Protein AF-A0A6I5CPQ9-F1 (afdb_monomer)

Structure (mmCIF, N/CA/C/O backbone):
data_AF-A0A6I5CPQ9-F1
#
_entry.id   AF-A0A6I5CPQ9-F1
#
loop_
_atom_site.group_PDB
_atom_site.id
_atom_site.type_symbol
_atom_site.label_atom_id
_atom_site.label_alt_id
_atom_site.label_comp_id
_atom_site.label_asym_id
_atom_site.label_entity_id
_atom_site.label_seq_id
_atom_site.pdbx_PDB_ins_code
_atom_site.Cartn_x
_atom_site.Cartn_y
_atom_site.Cartn_z
_atom_site.occupancy
_atom_site.B_iso_or_equiv
_atom_site.auth_seq_id
_atom_site.auth_comp_id
_atom_site.aut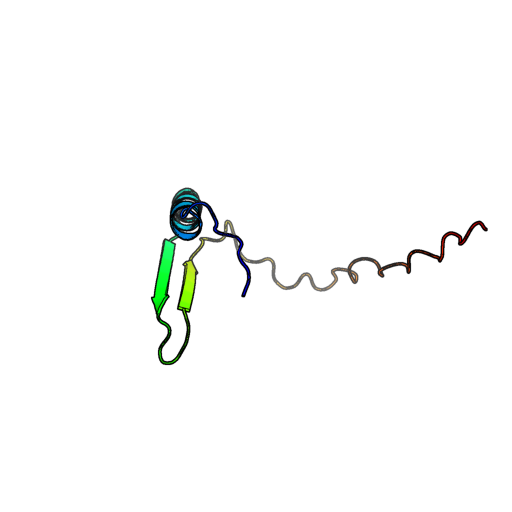h_asym_id
_atom_site.auth_atom_id
_atom_site.pdbx_PDB_model_num
ATOM 1 N N . ALA A 1 1 ? 8.272 6.450 21.463 1.00 42.44 1 ALA A N 1
ATOM 2 C CA . ALA A 1 1 ? 7.585 6.718 20.184 1.00 42.44 1 ALA A CA 1
ATOM 3 C C . ALA A 1 1 ? 8.582 7.412 19.265 1.00 42.44 1 ALA A C 1
ATOM 5 O O . ALA A 1 1 ? 9.183 8.386 19.698 1.00 42.44 1 ALA A O 1
ATOM 6 N N . GLY A 1 2 ? 8.862 6.861 18.081 1.00 46.72 2 GLY A N 1
ATOM 7 C CA . GLY A 1 2 ? 9.849 7.430 17.160 1.00 46.72 2 GLY A CA 1
ATOM 8 C C . GLY A 1 2 ? 9.293 8.671 16.467 1.00 46.72 2 GLY A C 1
ATOM 9 O O . GLY A 1 2 ? 8.460 8.550 15.577 1.00 46.72 2 GLY A O 1
ATOM 10 N N . THR A 1 3 ? 9.741 9.857 16.872 1.00 56.16 3 THR A N 1
ATOM 11 C CA . THR A 1 3 ? 9.322 11.151 16.299 1.00 56.16 3 THR A CA 1
ATOM 12 C C . THR A 1 3 ? 10.160 11.514 15.072 1.00 56.16 3 THR A C 1
ATOM 14 O O . THR A 1 3 ? 10.717 12.601 14.964 1.00 56.16 3 THR A O 1
ATOM 17 N N . GLY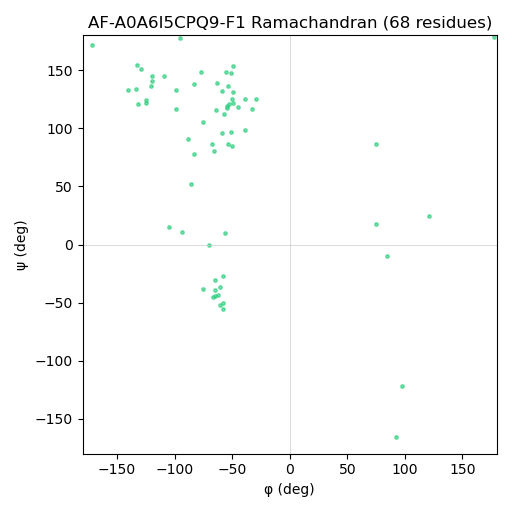 A 1 4 ? 10.260 10.593 14.119 1.00 55.22 4 GLY A N 1
ATOM 18 C CA . GLY A 1 4 ? 10.591 10.963 12.752 1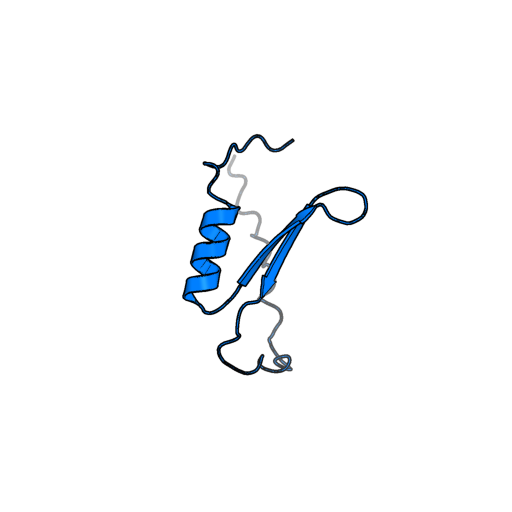.00 55.22 4 GLY A CA 1
ATOM 19 C C . GLY A 1 4 ? 9.279 11.259 12.053 1.00 55.22 4 GLY A C 1
ATOM 20 O O . GLY A 1 4 ? 8.663 10.332 11.534 1.00 55.22 4 GLY A O 1
ATOM 21 N N . ALA A 1 5 ? 8.820 12.512 12.068 1.00 61.31 5 ALA A N 1
ATOM 22 C CA . ALA A 1 5 ? 7.761 12.937 11.161 1.00 61.31 5 ALA A CA 1
ATOM 23 C C . ALA A 1 5 ? 8.337 12.868 9.742 1.00 61.31 5 ALA A C 1
ATOM 25 O O . ALA A 1 5 ? 8.832 13.854 9.201 1.00 61.31 5 ALA A O 1
ATOM 26 N N . GLY A 1 6 ? 8.367 11.661 9.169 1.00 61.00 6 GLY A N 1
ATOM 27 C CA . GLY A 1 6 ? 8.629 11.482 7.753 1.00 61.00 6 GLY A CA 1
ATOM 28 C C . GLY A 1 6 ? 7.676 12.398 6.996 1.00 61.00 6 GLY A C 1
ATOM 29 O O . GLY A 1 6 ? 6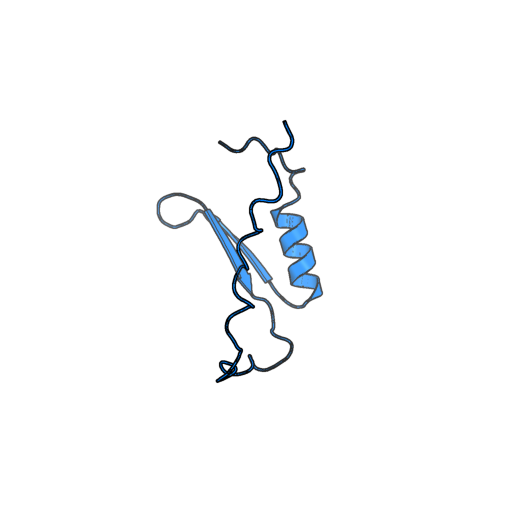.563 12.648 7.454 1.00 61.00 6 GLY A O 1
ATOM 30 N N . SER A 1 7 ? 8.110 12.903 5.852 1.00 75.81 7 SER A N 1
ATOM 31 C CA . SER A 1 7 ? 7.426 13.892 5.007 1.00 75.81 7 SER A CA 1
ATOM 32 C C . SER A 1 7 ? 6.002 13.518 4.538 1.00 75.81 7 SER A C 1
ATOM 34 O O . SER A 1 7 ? 5.447 14.191 3.681 1.00 75.81 7 SER A O 1
ATOM 36 N N . GLY A 1 8 ? 5.401 12.448 5.066 1.00 79.75 8 GLY A N 1
ATOM 37 C CA . GLY A 1 8 ? 4.110 11.890 4.668 1.00 79.75 8 GLY A CA 1
ATOM 38 C C . GLY A 1 8 ? 4.212 10.933 3.481 1.00 79.75 8 GLY A C 1
ATOM 39 O O . GLY A 1 8 ? 3.272 10.200 3.201 1.00 79.75 8 GLY A O 1
ATOM 40 N N . TYR A 1 9 ? 5.372 10.868 2.822 1.00 83.25 9 TYR A N 1
ATOM 41 C CA . TYR A 1 9 ? 5.552 10.136 1.565 1.00 83.25 9 TYR A CA 1
ATOM 42 C C . TYR A 1 9 ? 6.060 8.698 1.725 1.00 83.25 9 TYR A C 1
ATOM 44 O O . TYR A 1 9 ? 6.434 8.074 0.738 1.00 83.25 9 TYR A O 1
ATOM 52 N N . GLY A 1 10 ? 6.086 8.142 2.940 1.00 89.69 10 GLY A N 1
ATOM 53 C CA . GLY A 1 10 ? 6.609 6.789 3.174 1.00 89.69 10 GLY A CA 1
ATOM 54 C C . GLY A 1 10 ? 5.869 5.722 2.359 1.00 89.69 10 GLY A C 1
ATOM 55 O O . GLY A 1 10 ? 6.486 5.006 1.573 1.00 89.69 10 GLY A O 1
ATOM 56 N N . LEU A 1 11 ? 4.541 5.661 2.510 1.00 93.19 11 LEU A N 1
ATOM 57 C CA . LEU A 1 11 ? 3.689 4.696 1.804 1.00 93.19 11 LEU A CA 1
ATOM 58 C C . LEU A 1 11 ? 3.480 5.062 0.333 1.00 93.19 11 LEU A C 1
ATOM 60 O O . LEU A 1 11 ? 3.509 4.177 -0.514 1.00 93.19 11 LEU A O 1
ATOM 64 N N . VAL A 1 12 ? 3.327 6.355 0.025 1.00 94.00 12 VAL A N 1
ATOM 65 C CA . VAL A 1 12 ? 3.187 6.838 -1.360 1.00 94.00 12 VAL A CA 1
ATOM 66 C C . VAL A 1 12 ? 4.431 6.479 -2.168 1.00 94.00 12 VAL A C 1
ATOM 68 O O . VAL A 1 12 ? 4.331 5.792 -3.178 1.00 94.00 12 VAL A O 1
ATOM 71 N N . GLY A 1 13 ? 5.617 6.823 -1.664 1.00 94.38 13 GLY A N 1
ATOM 72 C CA . GLY A 1 13 ? 6.872 6.489 -2.328 1.00 94.38 13 GLY A CA 1
ATOM 73 C C . GLY A 1 13 ? 7.131 4.984 -2.394 1.00 94.38 13 GLY A C 1
ATOM 74 O O . GLY A 1 13 ? 7.775 4.512 -3.328 1.00 94.38 13 GLY A O 1
ATOM 75 N N . LEU A 1 14 ? 6.648 4.205 -1.419 1.00 95.44 14 LEU A N 1
ATOM 76 C CA . LEU A 1 14 ? 6.724 2.745 -1.482 1.00 95.44 14 LEU A CA 1
ATOM 77 C C . LEU A 1 14 ? 5.849 2.190 -2.615 1.00 95.44 14 LEU A C 1
ATOM 79 O O . LEU A 1 14 ? 6.330 1.360 -3.383 1.00 95.44 14 LEU A O 1
ATOM 83 N N . ALA A 1 15 ? 4.612 2.677 -2.751 1.00 96.12 15 ALA A N 1
ATOM 84 C CA . ALA A 1 15 ? 3.704 2.280 -3.823 1.00 96.12 15 ALA A CA 1
ATOM 85 C C . ALA A 1 15 ? 4.259 2.649 -5.208 1.00 96.12 15 ALA A C 1
ATOM 87 O O . ALA A 1 15 ? 4.256 1.813 -6.109 1.00 96.12 15 ALA A O 1
ATOM 88 N N . GLU A 1 16 ? 4.811 3.856 -5.358 1.00 97.56 16 GLU A N 1
ATOM 89 C CA . GLU A 1 16 ? 5.473 4.300 -6.591 1.00 97.56 16 GLU A CA 1
ATOM 90 C C . GLU A 1 16 ? 6.626 3.366 -6.982 1.00 97.56 16 GLU A C 1
ATOM 92 O O . GLU A 1 16 ? 6.677 2.878 -8.111 1.00 97.56 16 GLU A O 1
ATOM 97 N N . ARG A 1 17 ? 7.534 3.065 -6.042 1.00 96.50 17 ARG A N 1
ATOM 98 C CA . ARG A 1 17 ? 8.687 2.188 -6.302 1.00 9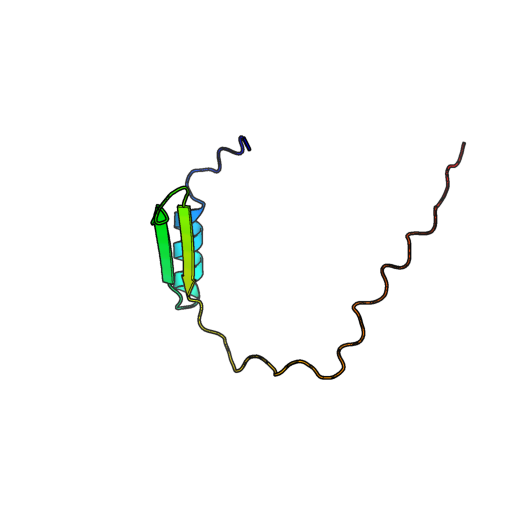6.50 17 ARG A CA 1
ATOM 99 C C . ARG A 1 17 ? 8.280 0.753 -6.620 1.00 96.50 17 ARG A C 1
ATOM 101 O O . ARG A 1 17 ? 8.891 0.143 -7.490 1.00 96.50 17 ARG A O 1
ATOM 108 N N . ALA A 1 18 ? 7.268 0.214 -5.943 1.00 97.75 18 ALA A N 1
ATOM 109 C CA . ALA A 1 18 ? 6.762 -1.120 -6.250 1.00 97.75 18 ALA A CA 1
ATOM 110 C C . ALA A 1 18 ? 6.146 -1.168 -7.656 1.00 97.75 18 ALA A C 1
ATOM 112 O O . ALA A 1 18 ? 6.470 -2.063 -8.435 1.00 97.75 18 ALA A O 1
ATOM 113 N N . ALA A 1 19 ? 5.345 -0.164 -8.023 1.00 97.75 19 ALA A N 1
ATOM 114 C CA . ALA A 1 19 ? 4.741 -0.083 -9.350 1.00 97.75 19 ALA A CA 1
ATOM 115 C C . ALA A 1 19 ? 5.794 -0.005 -10.471 1.00 97.75 19 ALA A C 1
ATOM 117 O O . ALA A 1 19 ? 5.623 -0.634 -11.515 1.00 97.75 19 ALA A O 1
ATOM 118 N N . MET A 1 20 ? 6.915 0.695 -10.247 1.00 97.75 20 MET A N 1
ATOM 119 C CA . MET A 1 20 ? 8.025 0.769 -11.214 1.00 97.75 20 MET A CA 1
ATOM 120 C C . MET A 1 20 ? 8.614 -0.603 -11.578 1.00 97.75 20 MET A C 1
ATOM 122 O O . MET A 1 20 ? 9.141 -0.757 -12.677 1.00 97.75 20 MET A O 1
ATOM 126 N N . VAL A 1 21 ? 8.522 -1.591 -10.683 1.00 96.88 21 VAL A N 1
ATOM 127 C CA . VAL A 1 21 ? 9.005 -2.966 -10.910 1.00 96.88 21 VAL A CA 1
ATOM 128 C C . VAL A 1 21 ? 7.870 -3.963 -11.174 1.00 96.88 21 VAL A C 1
ATOM 130 O O . VAL A 1 21 ? 8.080 -5.171 -11.111 1.00 96.88 21 VAL A O 1
ATOM 133 N N . GLY A 1 22 ? 6.661 -3.476 -11.473 1.00 97.12 22 GLY A N 1
ATOM 134 C CA . GLY A 1 22 ? 5.489 -4.318 -11.739 1.00 97.12 22 GLY A CA 1
ATOM 135 C C . GLY A 1 22 ? 4.876 -4.962 -10.492 1.00 97.12 22 GLY A C 1
ATOM 136 O O . GLY A 1 22 ? 4.138 -5.937 -10.614 1.00 97.12 22 GLY A O 1
ATOM 137 N N . GLY A 1 23 ? 5.201 -4.450 -9.306 1.00 97.81 23 GLY A N 1
ATOM 138 C CA . GLY A 1 23 ? 4.646 -4.887 -8.031 1.00 97.81 23 GLY A CA 1
ATOM 139 C C . GLY A 1 23 ? 3.459 -4.053 -7.550 1.00 97.81 23 GLY A C 1
ATOM 140 O O . GLY A 1 23 ? 3.081 -3.045 -8.153 1.00 97.81 23 GLY A O 1
ATOM 141 N N . THR A 1 24 ? 2.897 -4.462 -6.418 1.00 98.00 24 THR A N 1
ATOM 142 C CA . THR A 1 24 ? 1.768 -3.805 -5.747 1.00 98.00 24 THR A CA 1
ATOM 143 C C . THR A 1 24 ? 2.039 -3.632 -4.261 1.00 98.00 24 THR A C 1
ATOM 145 O O . THR A 1 24 ? 2.821 -4.373 -3.673 1.00 98.00 24 THR A O 1
ATOM 148 N N . VAL A 1 25 ? 1.395 -2.641 -3.642 1.00 98.06 25 VAL A N 1
ATOM 149 C CA . VAL A 1 25 ? 1.489 -2.384 -2.199 1.00 98.06 25 VAL A CA 1
ATOM 150 C C . VAL A 1 25 ? 0.092 -2.169 -1.642 1.00 98.06 25 VAL A C 1
ATOM 152 O O . VAL A 1 25 ? -0.683 -1.391 -2.199 1.00 98.06 25 VAL A O 1
ATOM 155 N N . THR A 1 26 ? -0.209 -2.808 -0.517 1.00 96.88 26 THR A N 1
ATOM 156 C CA . THR A 1 26 ? -1.401 -2.528 0.285 1.00 96.88 26 THR A CA 1
ATOM 157 C C . THR A 1 26 ? -0.987 -2.092 1.685 1.00 96.88 26 THR A C 1
ATOM 159 O O . THR A 1 26 ? 0.026 -2.531 2.226 1.00 96.88 26 THR A O 1
ATOM 162 N N . ALA A 1 27 ? -1.746 -1.171 2.271 1.00 95.62 27 ALA A N 1
ATOM 163 C CA . ALA A 1 27 ? -1.519 -0.707 3.631 1.00 95.62 27 ALA A CA 1
ATOM 164 C C . ALA A 1 27 ? -2.863 -0.518 4.327 1.00 95.62 27 ALA A C 1
ATOM 166 O O . ALA A 1 27 ? -3.777 0.092 3.769 1.00 95.62 27 ALA A O 1
ATOM 167 N N . GLY A 1 28 ? -2.983 -1.027 5.548 1.00 94.50 28 GLY A N 1
ATOM 168 C CA . GLY A 1 28 ? -4.237 -0.964 6.284 1.00 94.50 28 GLY A CA 1
ATOM 169 C C . GLY A 1 28 ? -4.125 -1.429 7.733 1.00 94.50 28 GLY A C 1
ATOM 170 O O . GLY A 1 28 ? -3.083 -1.938 8.155 1.00 94.50 28 GLY A O 1
ATOM 171 N N . PRO A 1 29 ? -5.193 -1.246 8.523 1.00 95.56 29 PRO A N 1
ATOM 172 C CA . PRO A 1 29 ? -5.260 -1.763 9.882 1.00 95.56 29 PRO A CA 1
ATOM 173 C C . PRO A 1 29 ? -5.197 -3.297 9.889 1.00 95.56 29 PRO A C 1
ATOM 175 O O . PRO A 1 29 ? -5.829 -3.963 9.068 1.00 95.56 29 PRO A O 1
ATOM 178 N N . ARG A 1 30 ? -4.456 -3.865 10.847 1.00 95.06 30 ARG A N 1
ATOM 179 C CA . ARG A 1 30 ? -4.456 -5.314 11.099 1.00 95.06 30 ARG A CA 1
ATOM 180 C C . ARG A 1 30 ? -5.729 -5.699 11.850 1.00 95.06 30 ARG A C 1
ATOM 182 O O . ARG A 1 30 ? -6.189 -4.946 12.704 1.00 95.06 30 ARG A O 1
ATOM 189 N N . THR A 1 31 ? -6.244 -6.910 11.636 1.00 91.12 31 THR A N 1
ATOM 190 C CA . THR A 1 31 ? -7.224 -7.502 12.558 1.00 91.12 31 THR A CA 1
ATOM 191 C C . THR A 1 31 ? -6.654 -7.512 13.982 1.00 91.12 31 THR A C 1
ATOM 193 O O . THR A 1 31 ? -5.627 -8.143 14.242 1.00 91.12 31 THR A O 1
ATOM 196 N N . GLY A 1 32 ? -7.307 -6.796 14.899 1.00 90.69 32 GLY A N 1
ATOM 197 C CA . GLY A 1 32 ? -6.812 -6.561 16.254 1.00 90.69 32 GLY A CA 1
ATOM 198 C C . GLY A 1 32 ? -6.119 -5.206 16.377 1.00 90.69 32 GLY A C 1
ATOM 199 O O . GLY A 1 32 ? -6.741 -4.170 16.161 1.00 90.69 32 GLY A O 1
ATOM 200 N N . VAL A 1 33 ? -4.847 -5.209 16.777 1.00 91.19 33 VAL A N 1
ATOM 201 C CA . VAL A 1 33 ? -4.064 -3.987 17.003 1.00 91.19 33 VAL A CA 1
ATOM 202 C C . VAL A 1 33 ? -2.994 -3.799 15.932 1.00 91.19 33 VAL A C 1
ATOM 204 O O . VAL A 1 33 ? -2.365 -4.758 15.482 1.00 91.19 33 VAL A O 1
ATOM 207 N N . GLY A 1 34 ? -2.748 -2.539 15.573 1.00 93.44 34 GLY A N 1
ATOM 208 C CA . GLY A 1 34 ? -1.654 -2.141 14.692 1.00 93.44 34 GLY A CA 1
ATOM 209 C C . GLY A 1 34 ? -2.023 -2.062 13.211 1.00 93.44 34 GLY A C 1
ATOM 210 O O . GLY A 1 34 ? -3.191 -2.015 12.829 1.00 93.44 34 GLY A O 1
ATOM 211 N N . TRP A 1 35 ? -0.985 -2.002 12.382 1.00 94.00 35 TRP A N 1
ATOM 212 C CA . TRP A 1 35 ? -1.066 -1.799 10.938 1.00 94.00 35 TRP A CA 1
ATOM 213 C C . TRP A 1 35 ? -0.251 -2.862 10.209 1.00 94.00 35 TRP A C 1
ATOM 215 O O . TRP A 1 35 ? 0.747 -3.357 10.738 1.00 94.00 35 TRP A O 1
ATOM 225 N N . VAL A 1 36 ? -0.677 -3.190 8.994 1.00 95.25 36 VAL A N 1
ATOM 226 C CA . VAL A 1 36 ? 0.059 -4.032 8.052 1.00 95.25 36 VAL A CA 1
ATOM 227 C C . VAL A 1 36 ? 0.343 -3.220 6.800 1.00 95.25 36 VAL A C 1
ATOM 229 O O . VAL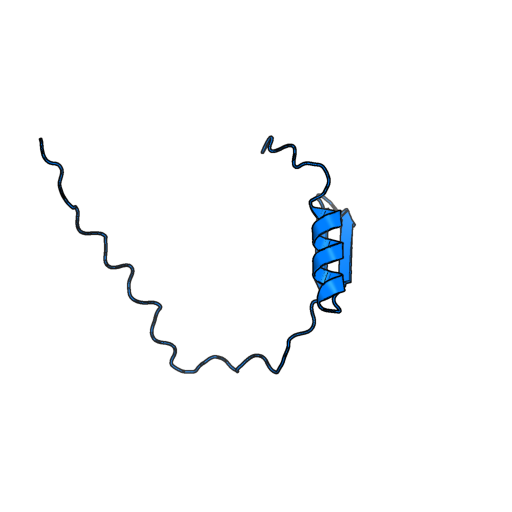 A 1 36 ? -0.495 -2.442 6.342 1.00 95.25 36 VAL A O 1
ATOM 232 N N . VAL A 1 37 ? 1.541 -3.419 6.266 1.00 96.12 37 VAL A N 1
ATOM 233 C CA . VAL A 1 37 ? 1.922 -3.012 4.919 1.00 96.12 37 VAL A CA 1
ATOM 234 C C . VAL A 1 37 ? 2.424 -4.267 4.227 1.00 96.12 37 VAL A C 1
ATOM 236 O O . VAL A 1 37 ? 3.318 -4.933 4.747 1.00 96.12 37 VAL A O 1
ATOM 239 N N . GLU A 1 38 ? 1.831 -4.594 3.091 1.00 97.25 38 GLU A N 1
ATOM 240 C CA . GLU A 1 38 ? 2.159 -5.771 2.294 1.00 97.25 38 GLU A CA 1
ATOM 241 C C . GLU A 1 38 ? 2.598 -5.316 0.906 1.00 97.25 38 GLU A C 1
ATOM 243 O O . GLU A 1 38 ? 2.004 -4.397 0.338 1.00 97.25 38 GLU A O 1
ATOM 248 N N . ALA A 1 39 ? 3.670 -5.914 0.391 1.00 97.62 39 ALA A N 1
ATOM 249 C CA . ALA A 1 39 ? 4.223 -5.595 -0.915 1.00 97.62 39 ALA A CA 1
ATOM 250 C C . ALA A 1 39 ? 4.473 -6.884 -1.698 1.00 97.62 39 ALA A C 1
ATOM 252 O O . ALA A 1 39 ? 5.275 -7.719 -1.279 1.00 97.62 39 ALA A O 1
ATOM 253 N N . ASP A 1 40 ? 3.827 -6.995 -2.852 1.00 97.69 40 ASP A N 1
ATOM 254 C CA . ASP A 1 40 ? 4.046 -8.068 -3.813 1.00 97.69 40 ASP A CA 1
ATOM 255 C C . ASP A 1 40 ? 4.985 -7.549 -4.895 1.00 97.69 40 ASP A C 1
ATOM 257 O O . ASP A 1 40 ? 4.658 -6.598 -5.606 1.00 97.69 40 ASP A O 1
ATOM 261 N N . ILE A 1 41 ? 6.172 -8.143 -5.013 1.00 97.06 41 ILE A N 1
ATOM 262 C CA . ILE A 1 41 ? 7.193 -7.711 -5.972 1.00 97.06 41 ILE A CA 1
ATOM 263 C C . ILE A 1 41 ? 7.590 -8.904 -6.849 1.00 97.06 41 ILE A C 1
ATOM 265 O O . ILE A 1 41 ? 8.061 -9.911 -6.311 1.00 97.06 41 ILE A O 1
ATOM 269 N N . PRO A 1 42 ? 7.442 -8.811 -8.186 1.00 94.81 42 PRO A N 1
ATOM 270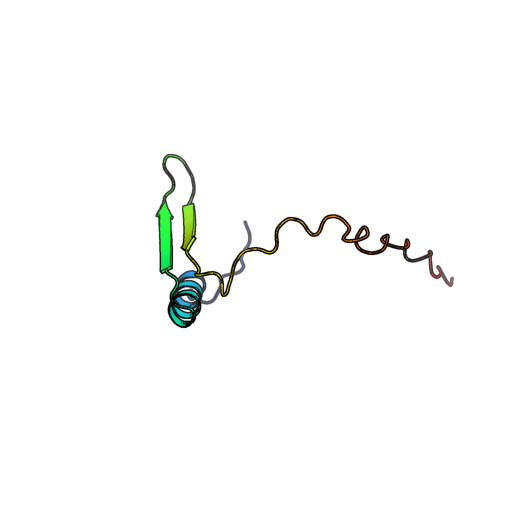 C CA . PRO A 1 42 ? 7.901 -9.850 -9.097 1.00 94.81 42 PRO A CA 1
ATOM 271 C C . PRO A 1 42 ? 9.405 -10.088 -8.956 1.00 94.81 42 PRO A C 1
ATOM 273 O O . PRO A 1 42 ? 10.208 -9.153 -8.979 1.00 94.81 42 PRO A O 1
ATOM 276 N N . LEU A 1 43 ? 9.800 -11.355 -8.848 1.00 92.38 43 LEU A N 1
ATOM 277 C CA . LEU A 1 43 ? 11.209 -11.727 -8.859 1.00 92.38 43 LEU A CA 1
ATOM 278 C C . LEU A 1 43 ? 11.713 -11.828 -10.308 1.00 92.38 43 LEU A C 1
ATOM 280 O O . LEU A 1 43 ? 11.029 -12.413 -11.148 1.00 92.38 43 LEU A O 1
ATOM 284 N N . PRO A 1 44 ? 12.923 -11.326 -10.615 1.00 85.44 44 PRO A N 1
ATOM 285 C CA . PRO A 1 44 ? 13.483 -11.339 -11.972 1.00 85.44 44 PRO A CA 1
ATOM 286 C C . PRO A 1 44 ? 13.887 -12.740 -12.472 1.00 85.44 44 PRO A C 1
ATOM 288 O O . PRO A 1 44 ? 14.367 -12.886 -13.593 1.00 85.44 44 PRO A O 1
ATOM 291 N N . GLY A 1 45 ? 13.714 -13.778 -11.655 1.00 83.94 45 GLY A N 1
ATOM 292 C CA . GLY A 1 45 ? 14.009 -15.166 -11.980 1.00 83.94 45 GLY A CA 1
ATOM 293 C C . GLY A 1 45 ? 13.736 -16.074 -10.780 1.00 83.94 45 GLY A C 1
ATOM 294 O O . GLY A 1 45 ? 13.340 -15.583 -9.718 1.00 83.94 45 GLY A O 1
ATOM 295 N N . PRO A 1 46 ? 13.938 -17.394 -10.921 1.00 82.38 46 PRO A N 1
ATOM 296 C CA . PRO A 1 46 ? 13.849 -18.313 -9.797 1.00 82.38 46 PRO A CA 1
ATOM 297 C C . PRO A 1 46 ? 14.760 -17.839 -8.664 1.00 82.38 46 PRO A C 1
ATOM 299 O O . PRO A 1 46 ? 15.909 -17.465 -8.912 1.00 82.38 46 PRO A O 1
ATOM 302 N N . LEU A 1 47 ? 14.269 -17.889 -7.422 1.00 78.44 47 LEU A N 1
ATOM 303 C CA . LEU A 1 47 ? 15.161 -17.832 -6.270 1.00 78.44 47 LEU A CA 1
ATOM 304 C C . LEU A 1 47 ? 16.178 -18.946 -6.484 1.00 78.44 47 LEU A C 1
ATOM 306 O O . LEU A 1 47 ? 15.786 -20.108 -6.619 1.00 78.44 47 LEU A O 1
ATOM 310 N N . ALA A 1 48 ? 17.462 -18.597 -6.583 1.00 72.75 48 ALA A N 1
ATOM 311 C CA . ALA A 1 48 ? 18.495 -19.611 -6.527 1.00 72.75 48 ALA A CA 1
ATOM 312 C C . ALA A 1 48 ? 18.176 -20.457 -5.290 1.00 72.75 48 ALA A C 1
ATOM 314 O O . ALA A 1 48 ? 18.022 -19.909 -4.193 1.00 72.75 48 ALA A O 1
ATOM 315 N N . GLY A 1 49 ? 17.981 -21.768 -5.482 1.00 77.50 49 GLY A N 1
ATOM 316 C CA . GLY A 1 49 ? 17.837 -22.691 -4.358 1.00 77.50 49 GLY A CA 1
ATOM 317 C C . GLY A 1 49 ? 18.976 -22.434 -3.373 1.00 77.50 49 GLY A C 1
ATOM 318 O O . GLY A 1 49 ? 20.005 -21.905 -3.812 1.00 77.50 49 GLY A O 1
ATOM 319 N N . PRO A 1 50 ? 18.803 -22.737 -2.069 1.00 68.56 50 PRO A N 1
ATOM 320 C CA . PRO A 1 50 ? 19.808 -22.403 -1.066 1.00 68.56 50 PRO A CA 1
ATOM 321 C C . PRO A 1 50 ? 21.162 -22.784 -1.639 1.00 68.56 50 PRO A C 1
ATOM 323 O O . PRO A 1 50 ? 21.338 -23.936 -2.045 1.00 68.56 50 PRO A O 1
ATOM 326 N N . ALA A 1 51 ? 22.047 -21.795 -1.798 1.00 65.00 51 ALA A N 1
ATOM 327 C CA . ALA A 1 51 ? 23.397 -22.044 -2.258 1.00 65.00 51 ALA A CA 1
ATOM 328 C C . ALA A 1 51 ? 23.978 -23.010 -1.232 1.00 65.00 51 ALA A C 1
ATOM 330 O O . ALA A 1 51 ? 24.354 -22.611 -0.130 1.00 65.00 51 ALA A O 1
ATOM 331 N N . SER A 1 52 ? 23.909 -24.300 -1.548 1.00 61.72 52 SER A N 1
ATOM 332 C CA . SER A 1 52 ? 24.391 -25.375 -0.708 1.00 61.72 52 SER A CA 1
ATOM 333 C C . SER A 1 52 ? 25.903 -25.211 -0.704 1.00 61.72 52 SER A C 1
ATOM 335 O O . SER A 1 52 ? 26.582 -25.7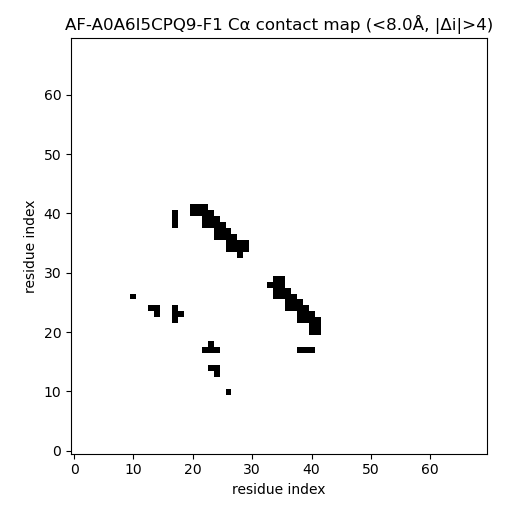28 -1.584 1.00 61.72 52 SER A O 1
ATOM 337 N N . GLY A 1 53 ? 26.402 -24.379 0.214 1.00 63.88 53 GLY A N 1
ATOM 338 C CA . GLY A 1 53 ? 27.807 -23.998 0.307 1.00 63.88 53 GLY A CA 1
ATOM 339 C C . GLY A 1 53 ? 28.133 -22.504 0.199 1.00 63.88 53 GLY A C 1
ATOM 340 O O . GLY A 1 53 ? 29.265 -22.197 -0.160 1.00 63.88 53 GLY A O 1
ATOM 341 N N . ALA A 1 54 ? 27.231 -21.560 0.506 1.00 56.97 54 ALA A N 1
ATOM 342 C CA . ALA A 1 54 ? 27.714 -20.219 0.856 1.00 56.97 54 ALA A CA 1
ATOM 343 C C . ALA A 1 54 ? 28.541 -20.344 2.157 1.00 56.97 54 ALA A C 1
ATOM 345 O O . ALA A 1 54 ? 27.970 -20.767 3.169 1.00 56.97 54 ALA A O 1
ATOM 346 N N . PRO A 1 55 ? 29.862 -20.058 2.159 1.00 64.00 55 PRO A N 1
ATOM 347 C CA . PRO A 1 55 ? 30.626 -20.026 3.403 1.00 64.00 55 PRO A CA 1
ATOM 348 C C . PRO A 1 55 ? 29.937 -19.046 4.364 1.00 64.00 55 PRO A C 1
ATOM 350 O O . PRO A 1 55 ? 29.320 -18.088 3.877 1.00 64.00 55 PRO A O 1
ATOM 353 N N . PRO A 1 56 ? 29.988 -19.268 5.696 1.00 65.00 56 PRO A N 1
ATOM 354 C CA . PRO A 1 56 ? 29.474 -18.275 6.628 1.00 65.00 56 PRO A CA 1
ATOM 355 C C . PRO A 1 56 ? 30.093 -16.943 6.219 1.00 65.00 56 PRO A C 1
ATOM 357 O O . PRO A 1 56 ? 31.309 -16.8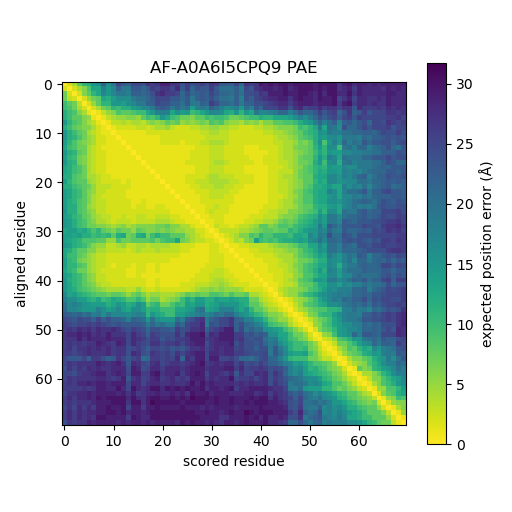71 6.021 1.00 65.00 56 PRO A O 1
ATOM 360 N N . HIS A 1 57 ? 29.231 -15.947 5.980 1.00 66.94 57 HIS A N 1
ATOM 361 C CA . HIS A 1 57 ? 29.605 -14.537 5.870 1.00 66.94 57 HIS A CA 1
ATOM 362 C C . HIS A 1 57 ? 30.767 -14.349 6.825 1.00 66.94 57 HIS A C 1
ATOM 364 O O . HIS A 1 57 ? 30.602 -14.686 8.001 1.00 66.94 57 HIS A O 1
ATOM 370 N N . GLY A 1 58 ? 31.929 -14.007 6.247 1.00 58.19 58 GLY A N 1
ATOM 371 C CA . GLY A 1 58 ? 33.221 -14.094 6.913 1.00 58.19 58 GLY A CA 1
ATOM 372 C C . GLY A 1 58 ? 33.044 -13.662 8.349 1.00 58.19 58 GLY A C 1
ATOM 373 O O . GLY A 1 58 ? 32.425 -12.621 8.576 1.00 58.19 58 GLY A O 1
ATOM 374 N N . THR A 1 59 ? 33.459 -14.542 9.264 1.00 61.12 59 THR A N 1
ATOM 375 C CA . THR A 1 59 ? 33.470 -14.322 10.705 1.00 61.12 59 THR A CA 1
ATOM 376 C C . THR A 1 59 ? 33.652 -12.837 10.934 1.00 61.12 59 THR A C 1
ATOM 378 O O . THR A 1 59 ? 34.575 -12.264 10.352 1.00 61.12 59 THR A O 1
ATOM 381 N N . ASP A 1 60 ? 32.741 -12.225 11.690 1.00 64.69 60 ASP A N 1
ATOM 382 C CA . ASP A 1 60 ? 32.978 -10.926 12.300 1.00 64.69 60 ASP A CA 1
ATOM 383 C C . ASP A 1 60 ? 34.285 -11.096 13.079 1.00 64.69 60 ASP A C 1
ATOM 385 O O . ASP A 1 60 ? 34.299 -11.592 14.205 1.00 64.69 60 ASP A O 1
ATOM 389 N N . GLU A 1 61 ? 35.408 -10.885 12.385 1.00 54.62 61 GLU A N 1
ATOM 390 C CA . GLU A 1 61 ? 36.737 -10.857 12.952 1.00 54.62 61 GLU A CA 1
ATOM 391 C C . GLU A 1 61 ? 36.582 -9.766 13.991 1.00 54.62 61 GLU A C 1
ATOM 393 O O . GLU A 1 61 ? 36.288 -8.624 13.607 1.00 54.62 61 GLU A O 1
ATOM 398 N N . PRO A 1 62 ? 36.640 -10.114 15.290 1.00 61.41 62 PRO A N 1
ATOM 399 C CA . PRO A 1 62 ? 36.455 -9.125 16.323 1.00 61.41 62 PRO A CA 1
ATOM 400 C C . PRO A 1 62 ? 37.442 -8.035 15.971 1.00 61.41 62 PRO A C 1
ATOM 402 O O . PRO A 1 62 ? 38.627 -8.337 15.818 1.00 61.41 62 PRO A O 1
ATOM 405 N N . ARG A 1 63 ? 36.939 -6.811 15.752 1.00 63.28 63 ARG A N 1
ATOM 406 C CA . ARG A 1 63 ? 37.771 -5.621 15.614 1.00 63.28 63 ARG A CA 1
ATOM 407 C C . ARG A 1 63 ? 38.672 -5.675 16.831 1.00 63.28 63 ARG A C 1
ATOM 409 O O . ARG A 1 63 ? 38.219 -5.361 17.935 1.00 63.28 63 ARG A O 1
ATOM 416 N N . ALA A 1 64 ? 39.879 -6.208 16.629 1.00 57.81 64 ALA A N 1
ATOM 417 C CA . ALA A 1 64 ? 40.866 -6.367 17.664 1.00 57.81 64 ALA A CA 1
ATOM 418 C C . ALA A 1 64 ? 40.915 -5.004 18.312 1.00 57.81 64 ALA A C 1
ATOM 420 O O . ALA A 1 64 ? 40.839 -3.997 17.605 1.00 57.81 64 ALA A O 1
ATOM 421 N N . ALA A 1 65 ? 40.838 -5.012 19.635 1.00 58.97 65 ALA A N 1
ATOM 422 C CA . ALA A 1 65 ? 40.863 -3.838 20.467 1.00 58.97 65 ALA A CA 1
ATOM 423 C C . ALA A 1 65 ? 42.062 -2.972 20.058 1.00 58.97 65 ALA A C 1
ATOM 425 O O . ALA A 1 65 ? 43.134 -3.077 20.641 1.00 58.97 65 ALA A O 1
ATOM 426 N N . ASP A 1 66 ? 41.879 -2.141 19.035 1.00 59.59 66 ASP A N 1
ATOM 427 C CA . ASP A 1 66 ? 42.837 -1.158 18.581 1.00 59.59 66 ASP A CA 1
ATOM 428 C C . ASP A 1 66 ? 42.603 0.018 19.505 1.00 59.59 66 ASP A C 1
ATOM 430 O O . ASP A 1 66 ? 41.899 0.986 19.218 1.00 59.59 66 ASP A O 1
ATOM 434 N N . THR A 1 67 ? 43.179 -0.208 20.681 1.00 61.69 67 THR A N 1
ATOM 435 C CA . THR A 1 67 ? 44.047 0.758 21.309 1.00 61.69 67 THR A CA 1
ATOM 436 C C . THR A 1 67 ? 43.274 1.923 21.898 1.00 61.69 67 THR A C 1
ATOM 438 O O . THR A 1 67 ? 43.131 3.001 21.330 1.00 61.69 67 THR A O 1
ATOM 441 N N . LEU A 1 68 ? 42.843 1.687 23.140 1.00 59.62 68 LEU A N 1
ATOM 442 C CA . LEU A 1 68 ? 43.231 2.593 24.218 1.00 59.62 68 LEU A CA 1
ATOM 443 C C . LEU A 1 68 ? 44.693 3.016 23.989 1.00 59.62 68 LEU A C 1
ATOM 445 O O . LEU A 1 68 ? 45.604 2.246 24.289 1.00 59.62 68 LEU A O 1
ATOM 449 N N . ASP A 1 69 ? 44.892 4.195 23.410 1.00 42.50 69 ASP A N 1
ATOM 450 C CA . ASP A 1 69 ? 46.117 4.974 23.585 1.00 42.50 69 ASP A CA 1
ATOM 451 C C . ASP A 1 69 ? 45.781 6.024 24.664 1.00 42.50 69 ASP A C 1
ATOM 453 O O . ASP A 1 69 ? 44.668 6.565 24.628 1.00 42.50 69 ASP A O 1
ATOM 457 N N . PRO A 1 70 ? 46.642 6.216 25.677 1.00 61.38 70 PRO A N 1
ATOM 458 C CA . PRO A 1 70 ? 46.312 6.880 26.937 1.00 61.38 70 PRO A CA 1
ATOM 459 C C . PRO A 1 70 ? 46.069 8.391 26.828 1.00 61.38 70 PRO A C 1
ATOM 461 O O . PRO A 1 70 ? 46.644 9.049 25.931 1.00 61.38 70 PRO A O 1
#

Mean predicted aligned error: 14.17 Å

Secondary structure (DSSP, 8-state):
-------S-HHHHHHHHHHHTT-EEEEEEPSSSSEEEEEE---SSPPPP--TTPPPS-------------

Foldseek 3Di:
DDPPPDPPCPQVVVQVVQVVQVKGWDKDADDPDDIDIDIDGDDPDDDPDPPPDPDPPPPPPPPPPPDPPD

Sequence (70 aa):
AGTGAGSGYGLVGLAERAAMVGGTVTAGPRTGVGWVVEADIPLPGPLAGPASGAPPHGTDEPRAADTLDP

Solvent-accessible surface area (backbone atoms only — not comparable to full-atom values): 4835 Å² total; per-residue (Å²): 132,85,85,72,82,65,92,74,44,68,65,57,52,47,37,54,56,30,45,76,60,74,20,46,62,51,74,47,76,34,94,83,78,65,69,45,73,49,73,51,68,68,69,99,57,80,77,76,66,82,66,89,77,67,70,75,76,72,71,82,69,71,78,65,85,80,59,93,72,134

pLDDT: mean 79.48, std 17.37, range [42.44, 98.06]

Radius of gyration: 20.79 Å; Cα contacts (8 Å, |Δi|>4): 41; chains: 1; bounding box: 54×39×39 Å